Protein AF-A0A0R0IJ54-F1 (afdb_monomer_lite)

pLDDT: mean 81.45, std 9.61, range [60.62, 94.31]

Radius of gyration: 19.57 Å; chains: 1; bounding box: 48×22×48 Å

Foldseek 3Di:
DVVVVVVVVVVCVVCVVPDDDWDKDFPDKDFPDDDPVDTDIDTDIDIDDPDPDDDFDAKDWDWDDDPNDTDDIDIDGGD

Structure (mmCIF, N/CA/C/O backbone):
data_AF-A0A0R0IJ54-F1
#
_entry.id   AF-A0A0R0IJ54-F1
#
loop_
_atom_site.group_PDB
_atom_site.id
_atom_site.type_symbol
_atom_site.label_atom_id
_atom_site.label_alt_id
_atom_site.label_comp_id
_atom_site.label_asym_id
_atom_site.label_entity_id
_atom_site.label_seq_id
_atom_site.pdbx_PDB_ins_code
_atom_site.Cartn_x
_atom_site.Cartn_y
_atom_site.Cartn_z
_atom_site.occupancy
_atom_site.B_iso_or_equiv
_atom_site.auth_seq_id
_atom_site.auth_comp_id
_atom_site.auth_asym_id
_atom_site.auth_atom_id
_atom_site.pdbx_PDB_model_num
ATOM 1 N N . MET A 1 1 ? -28.001 14.855 30.288 1.00 66.50 1 MET A N 1
ATOM 2 C CA . MET A 1 1 ? -27.251 15.078 29.027 1.00 66.50 1 MET A CA 1
ATOM 3 C C . MET A 1 1 ? -25.931 14.306 28.984 1.00 66.50 1 MET A C 1
ATOM 5 O O . MET A 1 1 ? -25.716 13.599 28.011 1.00 66.50 1 MET A O 1
ATOM 9 N N . ALA A 1 2 ? -25.080 14.389 30.020 1.00 74.94 2 ALA A N 1
ATOM 10 C CA . ALA A 1 2 ? -23.787 13.686 30.058 1.00 74.94 2 ALA A CA 1
ATOM 11 C C . ALA A 1 2 ? -23.910 12.162 29.862 1.00 74.94 2 ALA A C 1
ATOM 13 O O . ALA A 1 2 ? -23.174 11.594 29.067 1.00 74.94 2 ALA A O 1
ATOM 14 N N . GLU A 1 3 ? -24.905 11.519 30.480 1.00 79.19 3 GLU A N 1
ATOM 15 C CA . GLU A 1 3 ? -25.116 10.071 30.322 1.00 79.19 3 GLU A CA 1
ATOM 16 C C . GLU A 1 3 ? -25.484 9.643 28.892 1.00 79.19 3 GLU A 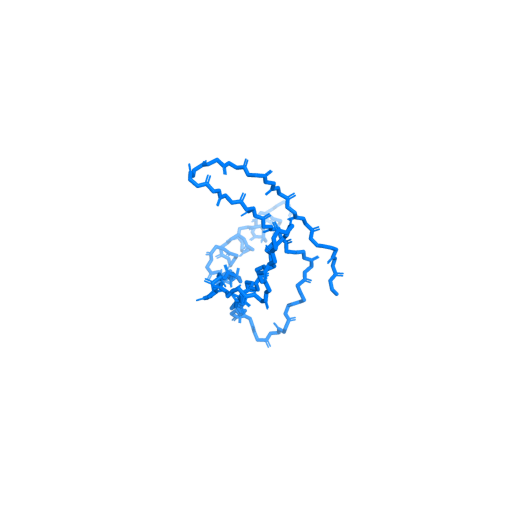C 1
ATOM 18 O O . GLU A 1 3 ? -25.081 8.571 28.448 1.00 79.19 3 GLU A O 1
ATOM 23 N N . LEU A 1 4 ? -26.223 10.474 28.143 1.00 75.12 4 LEU A N 1
ATOM 24 C CA . LEU A 1 4 ? -26.532 10.197 26.733 1.00 75.12 4 LEU A CA 1
ATOM 25 C C . LEU A 1 4 ? -25.290 10.363 25.850 1.00 75.12 4 LEU A C 1
ATOM 27 O O . LEU A 1 4 ? -25.091 9.574 24.933 1.00 75.12 4 LEU A O 1
ATOM 31 N N . LEU A 1 5 ? -24.447 11.357 26.150 1.00 74.00 5 LEU A N 1
ATOM 32 C CA . LEU A 1 5 ? -23.165 11.567 25.473 1.00 74.00 5 LEU A CA 1
ATOM 33 C C . LEU A 1 5 ? -22.196 10.406 25.717 1.00 74.00 5 LEU A C 1
ATOM 35 O O . LEU A 1 5 ? -21.592 9.923 24.766 1.00 74.00 5 LEU A O 1
ATOM 39 N N . GLU A 1 6 ? -22.083 9.923 26.955 1.00 75.56 6 GLU A N 1
ATOM 40 C CA . GLU A 1 6 ? -21.243 8.764 27.278 1.00 75.56 6 GLU A CA 1
ATOM 41 C C . GLU A 1 6 ? -21.775 7.486 26.615 1.00 75.56 6 GLU A C 1
ATOM 43 O O . GLU A 1 6 ? -21.015 6.766 25.971 1.00 75.56 6 GLU A O 1
ATOM 48 N N . LYS A 1 7 ? -23.095 7.251 26.635 1.00 73.12 7 LYS A N 1
ATOM 49 C CA . LYS A 1 7 ? -23.703 6.137 25.885 1.00 73.12 7 LYS A CA 1
ATOM 50 C C . LYS A 1 7 ? -23.448 6.238 24.380 1.00 73.12 7 LYS A C 1
ATOM 52 O O . LYS A 1 7 ? -23.144 5.226 23.756 1.00 73.12 7 LYS A O 1
ATOM 57 N N . ALA A 1 8 ? -23.539 7.433 23.796 1.00 67.94 8 ALA A N 1
ATOM 58 C CA . ALA A 1 8 ? -23.279 7.642 22.374 1.00 67.94 8 ALA A CA 1
ATOM 59 C C . ALA A 1 8 ? -21.805 7.396 22.013 1.00 67.94 8 ALA A C 1
ATOM 61 O O . ALA A 1 8 ? -21.532 6.708 21.032 1.00 67.94 8 ALA A O 1
ATOM 62 N N . LYS A 1 9 ? -20.854 7.890 22.818 1.00 68.31 9 LYS A N 1
ATOM 63 C CA . LYS A 1 9 ? -19.419 7.618 22.629 1.00 68.31 9 LYS A CA 1
ATOM 64 C C . LYS A 1 9 ? -19.116 6.128 22.713 1.00 68.31 9 LYS A C 1
ATOM 66 O O . LYS A 1 9 ? -18.433 5.615 21.833 1.00 68.31 9 LYS A O 1
ATOM 71 N N . ASN A 1 10 ? -19.650 5.435 23.719 1.00 68.12 10 ASN A N 1
ATOM 72 C CA . ASN A 1 10 ? -19.443 3.997 23.877 1.00 68.12 10 ASN A CA 1
ATOM 73 C C . ASN A 1 10 ? -20.061 3.210 22.720 1.00 68.12 10 ASN A C 1
ATOM 75 O O . ASN A 1 10 ? -19.427 2.289 22.219 1.00 68.12 10 ASN A O 1
ATOM 79 N N . TYR A 1 11 ? -21.246 3.602 22.243 1.00 63.72 11 TYR A N 1
ATOM 80 C CA . TYR A 1 11 ? -21.877 2.969 21.085 1.00 63.72 11 TYR A CA 1
ATOM 81 C C . TYR A 1 11 ? -21.050 3.152 19.807 1.00 63.72 11 TYR A C 1
ATOM 83 O O . TYR A 1 11 ? -20.822 2.193 19.072 1.00 63.72 11 TYR A O 1
ATOM 91 N N . VAL A 1 12 ? -20.553 4.367 19.550 1.00 64.75 12 VAL A N 1
ATOM 92 C CA . VAL A 1 12 ? -19.672 4.631 18.403 1.00 64.75 12 VAL A CA 1
ATOM 93 C C . VAL A 1 12 ? -18.353 3.878 18.559 1.00 64.75 12 VAL A C 1
ATOM 95 O O . VAL A 1 12 ? -17.908 3.271 17.597 1.00 64.75 12 VAL A O 1
ATOM 98 N N . ALA A 1 13 ? -17.752 3.840 19.749 1.00 64.19 13 ALA A N 1
ATOM 99 C CA . ALA A 1 13 ? -16.519 3.096 19.994 1.00 64.19 13 ALA A CA 1
ATOM 100 C C . ALA A 1 13 ? -16.703 1.584 19.781 1.00 64.19 13 ALA A C 1
ATOM 102 O O . ALA A 1 13 ? -15.902 0.968 19.083 1.00 64.19 13 ALA A O 1
ATOM 103 N N . GLU A 1 14 ? -17.776 0.989 20.310 1.00 60.62 14 GLU A N 1
ATOM 104 C CA . GLU A 1 14 ? -18.093 -0.433 20.125 1.00 60.62 14 GLU A CA 1
ATOM 105 C C . GLU A 1 14 ? -18.331 -0.762 18.646 1.00 60.62 14 GLU A C 1
ATOM 107 O O . GLU A 1 14 ? -17.839 -1.771 18.135 1.00 60.62 14 GLU A O 1
ATOM 112 N N . LYS A 1 15 ? -19.040 0.114 17.925 1.00 62.47 15 LYS A N 1
ATOM 113 C CA . LYS A 1 15 ? -19.289 -0.059 16.493 1.00 62.47 15 LYS A CA 1
ATOM 114 C C . LYS A 1 15 ? -18.027 0.132 15.662 1.00 62.47 15 LYS A C 1
ATOM 116 O O . LYS A 1 15 ? -17.769 -0.706 14.811 1.00 62.47 15 LYS A O 1
ATOM 121 N N . VAL A 1 16 ? -17.224 1.161 15.926 1.00 62.16 16 VAL A N 1
ATOM 122 C CA . VAL A 1 16 ? -15.983 1.441 15.187 1.00 62.16 16 VAL A CA 1
ATOM 123 C C . VAL A 1 16 ? -14.934 0.357 15.433 1.00 62.16 16 VAL A C 1
ATOM 125 O O . VAL A 1 16 ? -14.236 -0.014 14.498 1.00 62.16 16 VAL A O 1
ATOM 128 N N . THR A 1 17 ? -14.852 -0.203 16.645 1.00 62.62 17 THR A N 1
ATOM 129 C CA . THR A 1 17 ? -13.901 -1.291 16.950 1.00 62.62 17 THR A CA 1
ATOM 130 C C . THR A 1 17 ? -14.232 -2.565 16.171 1.00 62.62 17 THR A C 1
ATOM 132 O O . THR A 1 17 ? -13.328 -3.268 15.731 1.00 62.62 17 THR A O 1
ATOM 135 N N . ASN A 1 18 ? -15.522 -2.842 15.961 1.00 67.00 18 ASN A N 1
ATOM 136 C CA . ASN A 1 18 ? -15.986 -3.997 15.189 1.00 67.00 18 ASN A CA 1
ATOM 137 C C . ASN A 1 18 ? -16.167 -3.700 13.693 1.00 67.00 18 ASN A C 1
ATOM 139 O O . ASN A 1 18 ? -16.496 -4.607 12.927 1.00 67.00 18 ASN A O 1
ATOM 143 N N . MET A 1 19 ? -16.008 -2.444 13.267 1.00 69.69 19 MET A N 1
ATOM 144 C CA . MET A 1 19 ? -16.151 -2.086 11.864 1.00 69.69 19 MET A CA 1
ATOM 145 C C . MET A 1 19 ? -14.882 -2.479 11.112 1.00 69.69 19 MET A C 1
ATOM 147 O O . MET A 1 19 ? -13.783 -2.077 11.502 1.00 69.69 19 MET A O 1
ATOM 151 N N . PRO A 1 20 ? -15.014 -3.235 10.011 1.00 76.38 20 PRO A N 1
ATOM 152 C CA . PRO A 1 20 ? -13.876 -3.537 9.166 1.00 76.38 20 PRO A CA 1
ATOM 153 C C . PRO A 1 20 ? -13.293 -2.217 8.644 1.00 76.38 20 PRO A C 1
ATOM 155 O O . PRO A 1 20 ? -13.992 -1.370 8.082 1.00 76.38 20 PRO A O 1
ATOM 158 N N . LYS A 1 21 ? -12.002 -2.008 8.886 1.00 81.31 21 LYS A N 1
ATOM 159 C CA . LYS A 1 21 ? -11.289 -0.819 8.424 1.00 81.31 21 LYS A CA 1
ATOM 160 C C . LYS A 1 21 ? -10.936 -0.998 6.943 1.00 81.31 21 LYS A C 1
ATOM 162 O O . LYS A 1 21 ? -10.605 -2.112 6.554 1.00 81.31 21 LYS A O 1
ATOM 167 N N . PRO A 1 22 ? -10.969 0.058 6.111 1.00 82.50 22 PRO A N 1
ATOM 168 C CA . PRO A 1 22 ? -10.408 -0.025 4.773 1.00 82.50 22 PRO A CA 1
ATOM 169 C C . PRO A 1 22 ? -8.911 -0.311 4.859 1.00 82.50 22 PRO A C 1
ATOM 171 O O . PRO A 1 22 ? -8.187 0.357 5.605 1.00 82.50 22 PRO A O 1
ATOM 174 N N . GLU A 1 23 ? -8.452 -1.286 4.089 1.00 84.75 23 GLU A N 1
ATOM 175 C CA . GLU A 1 23 ? -7.054 -1.702 4.070 1.00 84.75 23 GLU A CA 1
ATOM 176 C C . GLU A 1 23 ? -6.485 -1.531 2.666 1.00 84.75 23 GLU A C 1
ATOM 178 O O . GLU A 1 23 ? -7.114 -1.882 1.669 1.00 84.75 23 GLU A O 1
ATOM 183 N N . ALA A 1 24 ? -5.285 -0.963 2.584 1.00 86.75 24 ALA A N 1
ATOM 184 C CA . ALA A 1 24 ? -4.552 -0.802 1.339 1.00 86.75 24 ALA A CA 1
ATOM 185 C C . ALA A 1 24 ? -3.311 -1.690 1.380 1.00 86.75 24 ALA A C 1
ATOM 187 O O . ALA A 1 24 ? -2.549 -1.659 2.347 1.00 86.75 24 ALA A O 1
ATOM 188 N N . SER A 1 25 ? -3.096 -2.467 0.326 1.00 89.88 25 SER A N 1
ATOM 189 C CA . SER A 1 25 ? -1.930 -3.337 0.184 1.00 89.88 25 SER A CA 1
ATOM 190 C C . SER A 1 25 ? -1.280 -3.132 -1.179 1.00 89.88 25 SER A C 1
ATOM 192 O O . SER A 1 25 ? -1.961 -2.923 -2.184 1.00 89.88 25 SER A O 1
ATOM 194 N N . VAL A 1 26 ? 0.054 -3.159 -1.212 1.00 90.12 26 VAL A N 1
ATOM 195 C CA . VAL A 1 26 ? 0.805 -3.208 -2.471 1.00 90.12 26 VAL A CA 1
ATOM 196 C C . VAL A 1 26 ? 0.747 -4.649 -2.954 1.00 90.12 26 VAL A C 1
ATOM 198 O O . VAL A 1 26 ? 1.283 -5.537 -2.295 1.00 90.12 26 VAL A O 1
ATOM 201 N N . THR A 1 27 ? 0.054 -4.889 -4.059 1.00 93.06 27 THR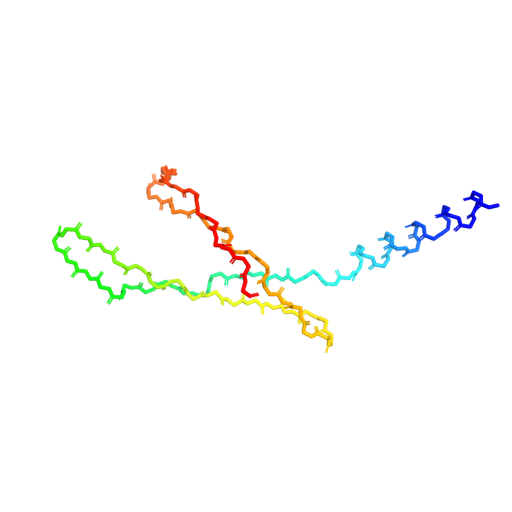 A N 1
ATOM 202 C CA . THR A 1 27 ? -0.118 -6.238 -4.606 1.00 93.06 27 THR A CA 1
ATOM 203 C C . THR A 1 27 ? 1.061 -6.651 -5.469 1.00 93.06 27 THR A C 1
ATOM 205 O O . THR A 1 27 ? 1.354 -7.839 -5.556 1.00 93.06 27 THR A O 1
ATOM 208 N N . ASP A 1 28 ? 1.724 -5.682 -6.100 1.00 93.50 28 ASP A N 1
ATOM 209 C CA . ASP A 1 28 ? 2.822 -5.927 -7.026 1.00 93.50 28 ASP A CA 1
ATOM 210 C C . ASP A 1 28 ? 3.638 -4.650 -7.275 1.00 93.50 28 ASP A C 1
ATOM 212 O O . ASP A 1 28 ? 3.132 -3.533 -7.103 1.00 93.50 28 ASP A O 1
ATOM 216 N N . VAL A 1 29 ? 4.895 -4.799 -7.695 1.00 91.81 29 VAL A N 1
ATOM 217 C CA . VAL A 1 29 ? 5.769 -3.676 -8.068 1.00 91.81 29 VAL A CA 1
ATOM 218 C C . VAL A 1 29 ? 6.566 -4.037 -9.316 1.00 91.81 29 VAL A C 1
ATOM 220 O O . VAL A 1 29 ? 7.460 -4.877 -9.266 1.00 91.81 29 VAL A O 1
ATOM 223 N N . ASP A 1 30 ? 6.292 -3.334 -10.410 1.00 94.31 30 ASP A N 1
ATOM 224 C CA . ASP A 1 30 ? 6.965 -3.529 -11.692 1.00 94.31 30 ASP A CA 1
ATOM 225 C C . ASP A 1 30 ? 8.014 -2.449 -11.969 1.00 94.31 30 ASP A C 1
ATOM 227 O O . ASP A 1 30 ? 7.922 -1.312 -11.495 1.00 94.31 30 ASP A O 1
ATOM 231 N N . PHE A 1 31 ? 8.969 -2.765 -12.844 1.00 93.19 31 PHE A N 1
ATOM 232 C CA . PHE A 1 31 ? 9.792 -1.755 -13.503 1.00 93.19 31 PHE A CA 1
ATOM 233 C C . PHE A 1 31 ? 9.064 -1.225 -14.734 1.00 93.19 31 PHE A C 1
ATOM 235 O O . PHE A 1 31 ? 8.898 -1.931 -15.726 1.00 93.19 31 PHE A O 1
ATOM 242 N N . LYS A 1 32 ? 8.666 0.046 -14.698 1.00 93.06 32 LYS A N 1
ATOM 243 C CA . LYS A 1 32 ? 8.060 0.712 -15.853 1.00 93.06 32 LYS A CA 1
ATOM 244 C C . LYS A 1 32 ? 9.117 1.131 -16.870 1.00 93.06 32 LYS A C 1
ATOM 246 O O . LYS A 1 32 ? 8.912 1.006 -18.075 1.00 93.06 32 LYS A O 1
ATOM 251 N N . ARG A 1 33 ? 10.249 1.645 -16.384 1.00 93.88 33 ARG A N 1
ATOM 252 C CA . ARG A 1 33 ? 11.376 2.069 -17.215 1.00 93.88 33 ARG A CA 1
ATOM 253 C C . ARG A 1 33 ? 12.677 1.919 -16.450 1.00 93.88 33 ARG A C 1
ATOM 255 O O . ARG A 1 33 ? 12.768 2.299 -15.288 1.00 93.88 33 ARG A O 1
ATOM 262 N N . VAL A 1 34 ? 13.697 1.423 -17.134 1.00 93.75 34 VAL A N 1
ATOM 263 C CA . VAL A 1 34 ? 15.072 1.399 -16.640 1.00 93.75 34 VAL A CA 1
ATOM 264 C C . VAL A 1 34 ? 15.925 2.160 -17.645 1.00 93.75 34 VAL A C 1
ATOM 266 O O . VAL A 1 34 ? 15.890 1.881 -18.843 1.00 93.75 34 VAL A O 1
ATOM 269 N N . SER A 1 35 ? 16.665 3.150 -17.168 1.00 93.62 35 SER A N 1
ATOM 270 C CA . SER A 1 35 ? 17.645 3.907 -17.940 1.00 93.62 35 SER A CA 1
ATOM 271 C C . SER A 1 35 ? 18.954 4.000 -17.154 1.00 93.62 35 SER A C 1
ATOM 273 O O . SER A 1 35 ? 19.025 3.551 -16.011 1.00 93.62 35 SER A O 1
ATOM 275 N N . ARG A 1 36 ? 20.011 4.553 -17.762 1.00 92.88 36 ARG A N 1
ATOM 276 C CA . ARG A 1 36 ? 21.288 4.742 -17.051 1.00 92.88 36 ARG A CA 1
ATOM 277 C C . ARG A 1 36 ? 21.184 5.782 -15.934 1.00 92.88 36 ARG A C 1
ATOM 279 O O . ARG A 1 36 ? 21.906 5.668 -14.952 1.00 92.88 36 ARG A O 1
ATOM 286 N N . ASP A 1 37 ? 20.286 6.753 -16.090 1.00 93.94 37 ASP A N 1
ATOM 287 C CA . ASP A 1 37 ? 20.157 7.897 -15.185 1.00 93.94 37 ASP A CA 1
ATOM 288 C C . ASP A 1 37 ? 19.031 7.713 -14.157 1.00 93.94 37 ASP A C 1
ATOM 290 O O . ASP A 1 37 ? 19.075 8.289 -13.071 1.00 93.94 37 ASP A O 1
ATOM 294 N N . SER A 1 38 ? 18.008 6.915 -14.479 1.00 90.31 38 SER A N 1
ATOM 295 C CA . SER A 1 38 ? 16.839 6.724 -13.617 1.00 90.31 38 SER A CA 1
ATOM 296 C C . SER A 1 38 ? 16.149 5.372 -13.794 1.00 90.31 38 SER A C 1
ATOM 298 O O . SER A 1 38 ? 16.220 4.730 -14.847 1.00 90.31 38 SER A O 1
ATOM 300 N N . VAL A 1 39 ? 15.425 4.971 -12.749 1.00 90.25 39 VAL A N 1
ATOM 301 C CA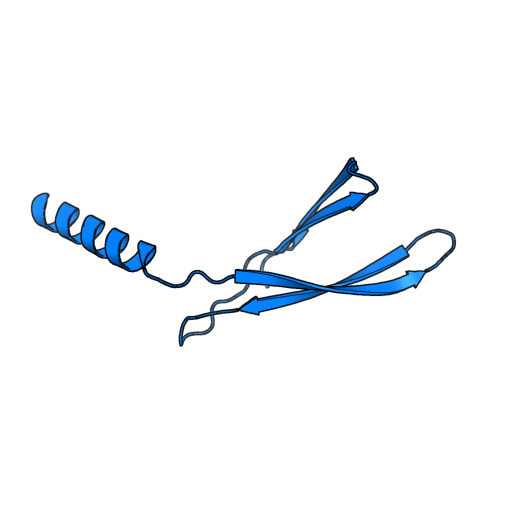 . VAL A 1 39 ? 14.536 3.808 -12.740 1.00 90.25 39 VAL A CA 1
ATOM 302 C C . VAL A 1 39 ? 13.150 4.260 -12.294 1.00 90.25 39 VAL A C 1
ATOM 304 O O . VAL A 1 39 ? 13.007 4.907 -11.258 1.00 90.25 39 VAL A O 1
ATOM 307 N N . GLU A 1 40 ? 12.133 3.908 -13.070 1.00 92.62 40 GLU A N 1
ATOM 308 C CA . GLU A 1 40 ? 10.729 4.164 -12.767 1.00 92.62 40 GLU A CA 1
ATOM 309 C C . GLU A 1 40 ? 10.063 2.872 -12.294 1.00 92.62 40 GLU A C 1
ATOM 311 O O . GLU A 1 40 ? 10.032 1.874 -13.021 1.00 92.62 40 GLU A O 1
ATOM 316 N N . TYR A 1 41 ? 9.494 2.912 -11.091 1.00 89.94 41 TYR A N 1
ATOM 317 C CA . TYR A 1 41 ? 8.723 1.814 -10.517 1.00 89.94 41 TYR A CA 1
ATOM 318 C C . TYR A 1 41 ? 7.226 2.080 -10.663 1.00 89.94 41 TYR A C 1
ATOM 320 O O . TYR A 1 41 ? 6.762 3.201 -10.455 1.00 89.94 41 TYR A O 1
ATOM 328 N N . LEU A 1 42 ? 6.467 1.035 -10.976 1.00 92.25 42 LEU A N 1
ATOM 329 C CA . LEU A 1 42 ? 5.012 1.034 -10.972 1.00 92.25 42 LEU A CA 1
ATOM 330 C C . LEU A 1 42 ? 4.527 0.135 -9.834 1.00 92.25 42 LEU A C 1
ATOM 332 O O . LEU A 1 42 ? 4.509 -1.085 -9.965 1.00 92.25 42 LEU A O 1
ATOM 336 N N . ALA A 1 43 ? 4.130 0.744 -8.718 1.00 90.81 43 ALA A N 1
ATOM 337 C CA . ALA A 1 43 ? 3.507 0.024 -7.613 1.00 90.81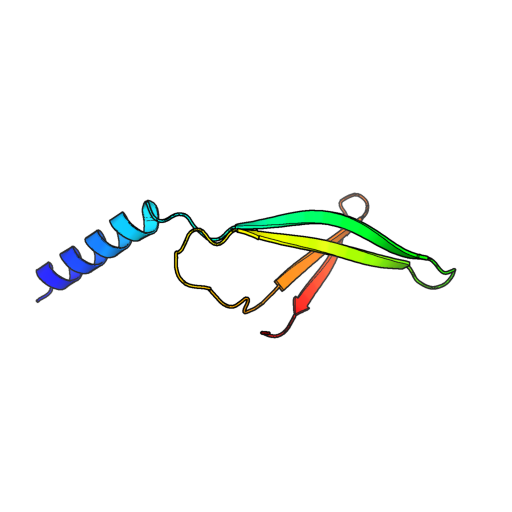 43 ALA A CA 1
ATOM 338 C C . ALA A 1 43 ? 1.998 -0.107 -7.854 1.00 90.81 43 ALA A C 1
ATOM 340 O O . ALA A 1 43 ? 1.297 0.897 -8.005 1.00 90.81 43 ALA A O 1
ATOM 341 N N . LYS A 1 44 ? 1.492 -1.341 -7.860 1.00 93.31 44 LYS A N 1
ATOM 342 C CA . LYS A 1 44 ? 0.058 -1.635 -7.909 1.00 93.31 44 LYS A CA 1
ATOM 343 C C . LYS A 1 44 ? -0.461 -1.699 -6.479 1.00 93.31 44 LYS A C 1
ATOM 345 O O . LYS A 1 44 ? -0.011 -2.518 -5.681 1.00 93.31 44 LY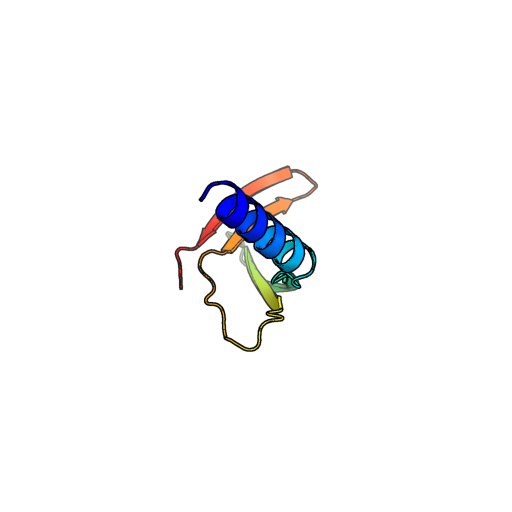S A O 1
ATOM 350 N N . VAL A 1 45 ? -1.393 -0.812 -6.149 1.00 89.94 45 VAL A N 1
ATOM 351 C CA . VAL A 1 45 ? -2.007 -0.740 -4.819 1.00 89.94 45 VAL A CA 1
ATOM 352 C C . VAL A 1 45 ? -3.466 -1.146 -4.938 1.00 89.94 45 VAL A C 1
ATOM 354 O O . VAL A 1 45 ? -4.204 -0.580 -5.742 1.00 89.94 45 VAL A O 1
ATOM 357 N N . SER A 1 46 ? -3.883 -2.117 -4.131 1.00 89.31 46 SER A N 1
ATOM 358 C CA . SER A 1 46 ? -5.279 -2.520 -3.999 1.00 89.31 46 SER A CA 1
ATOM 359 C C . SER A 1 46 ? -5.830 -1.997 -2.681 1.00 89.31 46 SER A C 1
ATOM 361 O O . SER A 1 46 ? -5.282 -2.289 -1.618 1.00 89.31 46 SER A O 1
ATOM 363 N N . VAL A 1 47 ? -6.927 -1.246 -2.751 1.00 86.62 47 VAL A N 1
ATOM 364 C CA . VAL A 1 47 ? -7.657 -0.760 -1.577 1.00 86.62 47 VAL A CA 1
ATOM 365 C C . VAL A 1 47 ? -8.925 -1.587 -1.425 1.00 86.62 47 VAL A C 1
ATOM 367 O O . VAL A 1 47 ? -9.797 -1.568 -2.291 1.00 86.62 47 VAL A O 1
ATOM 370 N N . GLN A 1 48 ? -9.024 -2.323 -0.326 1.00 87.31 48 GLN A N 1
ATOM 371 C CA . GLN A 1 48 ? -10.225 -3.053 0.045 1.00 87.31 48 GLN A CA 1
ATOM 372 C C . GLN A 1 48 ? -11.103 -2.152 0.904 1.00 87.31 48 GLN A C 1
ATOM 374 O O . GLN A 1 48 ? -10.739 -1.769 2.015 1.00 87.31 48 GLN A O 1
ATOM 379 N N . ASN A 1 49 ? -12.264 -1.801 0.362 1.00 86.75 49 ASN A N 1
ATOM 380 C CA . ASN A 1 49 ? -13.283 -1.044 1.064 1.00 86.75 49 ASN A CA 1
ATOM 381 C C . ASN A 1 49 ? -14.393 -2.001 1.526 1.00 86.75 49 ASN A C 1
ATOM 383 O O . ASN A 1 49 ? -15.131 -2.505 0.681 1.00 86.75 49 ASN A O 1
ATOM 387 N N . PRO A 1 50 ? -14.538 -2.256 2.833 1.00 84.00 50 PRO A N 1
ATOM 388 C CA . PRO A 1 50 ? -15.540 -3.188 3.340 1.00 84.00 50 PRO A CA 1
ATOM 389 C C . PRO A 1 50 ? -16.942 -2.565 3.454 1.00 84.00 50 PRO A C 1
ATOM 391 O O . PRO A 1 50 ? -17.895 -3.247 3.826 1.00 84.00 50 PRO A O 1
ATOM 394 N N . TYR A 1 51 ? -17.083 -1.271 3.161 1.00 83.25 51 TYR A N 1
ATOM 395 C CA . TYR A 1 51 ? -18.353 -0.561 3.239 1.00 83.25 51 TYR A CA 1
ATOM 396 C C . TYR A 1 51 ? -19.120 -0.627 1.917 1.00 83.25 51 TYR A C 1
ATOM 398 O O . TYR A 1 51 ? -18.541 -0.564 0.835 1.00 83.25 51 TYR A O 1
ATOM 406 N N . SER A 1 52 ? -20.452 -0.664 2.002 1.00 84.81 52 SER A N 1
ATOM 407 C CA . SER A 1 52 ? -21.335 -0.645 0.825 1.00 84.81 52 SER A CA 1
ATOM 408 C C . SER A 1 52 ? -21.297 0.678 0.050 1.00 84.81 52 SER A C 1
ATOM 410 O O . SER A 1 52 ? -21.763 0.730 -1.083 1.00 84.81 52 SER A O 1
ATOM 412 N N . THR A 1 53 ? -20.765 1.744 0.656 1.00 83.50 53 THR A N 1
ATOM 413 C CA . THR A 1 53 ? -20.552 3.039 -0.000 1.00 83.50 53 THR A CA 1
ATOM 414 C C . THR A 1 53 ? -19.097 3.185 -0.416 1.00 83.50 53 THR A C 1
ATOM 416 O O . THR A 1 53 ? -18.195 2.809 0.335 1.00 83.50 53 THR A O 1
ATOM 419 N N . SER A 1 54 ? -18.856 3.761 -1.591 1.00 84.25 54 SER A N 1
ATOM 420 C CA . SER A 1 54 ? -17.506 4.094 -2.042 1.00 84.25 54 SER A CA 1
ATOM 421 C C . SER A 1 54 ? -16.896 5.166 -1.140 1.00 84.25 54 SER A C 1
ATOM 423 O O . SER A 1 54 ? -17.517 6.199 -0.889 1.00 84.25 54 SER A O 1
ATOM 425 N N . ILE A 1 55 ? -15.674 4.923 -0.666 1.00 82.94 55 ILE A N 1
ATOM 426 C CA . ILE A 1 55 ? -14.885 5.903 0.086 1.00 82.94 55 ILE A CA 1
ATOM 427 C C . ILE A 1 55 ? -13.793 6.446 -0.842 1.00 82.94 55 ILE A C 1
ATOM 429 O O . ILE A 1 55 ? -13.041 5.644 -1.402 1.00 82.94 55 ILE A O 1
ATOM 433 N N . PRO A 1 56 ? -13.696 7.774 -1.032 1.00 84.31 56 PRO A N 1
ATOM 434 C CA . PRO A 1 56 ? -12.652 8.367 -1.861 1.00 84.31 56 PRO A CA 1
ATOM 435 C C . PRO A 1 56 ? -11.262 8.186 -1.235 1.00 84.31 56 PRO A C 1
ATOM 437 O O . PRO A 1 56 ? -11.104 8.171 -0.012 1.00 84.31 56 PRO A O 1
ATOM 440 N N . ILE A 1 57 ? -10.240 8.074 -2.085 1.00 84.50 57 ILE A N 1
ATOM 441 C CA . ILE A 1 57 ? -8.840 7.990 -1.655 1.00 84.50 57 ILE A CA 1
ATOM 442 C C . ILE A 1 57 ? -8.295 9.411 -1.504 1.00 84.50 57 ILE A C 1
ATOM 444 O O . ILE A 1 57 ? -8.034 10.091 -2.491 1.00 84.50 57 ILE A O 1
ATOM 448 N N . CYS A 1 58 ? -8.098 9.850 -0.261 1.00 80.88 58 CYS A N 1
ATOM 449 C CA . CYS A 1 58 ? -7.674 11.224 0.021 1.00 80.88 58 CYS A CA 1
ATOM 450 C C . CYS A 1 58 ? -6.159 11.447 -0.039 1.00 80.88 58 CYS A C 1
ATOM 452 O O . CYS A 1 58 ? -5.717 12.562 -0.255 1.00 80.88 58 CYS A O 1
ATOM 454 N N . GLU A 1 59 ? -5.333 10.447 0.248 1.00 83.50 59 GLU A N 1
ATOM 455 C CA . GLU A 1 59 ? -3.877 10.617 0.248 1.00 83.50 59 GLU A CA 1
ATOM 456 C C . GLU A 1 59 ? -3.221 9.241 0.192 1.00 83.50 59 GLU A C 1
ATOM 458 O O . GLU A 1 59 ? -3.625 8.329 0.918 1.00 83.50 59 GLU A O 1
ATOM 463 N N . ILE A 1 60 ? -2.184 9.090 -0.633 1.00 83.75 60 ILE A N 1
ATOM 464 C CA . ILE A 1 60 ? -1.320 7.912 -0.608 1.00 83.75 60 ILE A CA 1
ATOM 465 C C . ILE A 1 60 ? 0.036 8.348 -0.070 1.00 83.75 60 ILE A C 1
ATOM 467 O O . ILE A 1 60 ? 0.785 9.075 -0.725 1.00 83.75 60 ILE A O 1
ATOM 471 N N . LYS A 1 61 ? 0.355 7.879 1.137 1.00 87.31 61 LYS A N 1
ATOM 472 C CA . LYS A 1 61 ? 1.683 8.011 1.736 1.00 87.31 61 LYS A CA 1
ATOM 473 C C . LYS A 1 61 ? 2.477 6.739 1.488 1.00 87.31 61 LYS A C 1
ATOM 475 O O . LYS A 1 61 ? 2.031 5.655 1.858 1.00 87.31 61 LYS A O 1
ATOM 480 N N . TYR A 1 62 ? 3.663 6.862 0.905 1.00 86.00 62 TYR A N 1
ATOM 481 C CA . TYR A 1 62 ? 4.542 5.721 0.658 1.00 86.00 62 TYR A CA 1
ATOM 482 C C . TYR A 1 62 ? 6.001 6.059 0.948 1.00 86.00 62 TYR A C 1
ATOM 484 O O . TYR A 1 62 ? 6.445 7.196 0.793 1.00 86.00 62 TYR A O 1
ATOM 492 N N . SER A 1 63 ? 6.757 5.047 1.371 1.00 86.25 63 SER A N 1
ATOM 493 C CA . SER A 1 63 ? 8.194 5.163 1.607 1.00 86.25 63 SER A CA 1
ATOM 494 C C . SER A 1 63 ? 8.962 4.225 0.694 1.00 86.25 63 SER A C 1
ATOM 496 O O . SER A 1 63 ? 8.664 3.030 0.669 1.00 86.25 63 SER A O 1
ATOM 498 N N . LEU A 1 64 ? 9.991 4.733 0.024 1.00 84.94 64 LEU A N 1
ATOM 499 C CA . LEU A 1 64 ? 10.943 3.890 -0.691 1.00 84.94 64 LEU A CA 1
ATOM 500 C C . LEU A 1 64 ? 12.086 3.515 0.259 1.00 84.94 64 LEU A C 1
ATOM 502 O O . LEU A 1 64 ? 12.718 4.387 0.861 1.00 84.94 64 LEU A O 1
ATOM 506 N N . LYS A 1 65 ? 12.349 2.215 0.407 1.00 86.25 65 LYS A N 1
ATOM 507 C CA . LYS A 1 65 ? 13.450 1.684 1.222 1.00 86.25 65 LYS A CA 1
ATOM 508 C C . LYS A 1 65 ? 14.340 0.801 0.353 1.00 86.25 65 LYS A C 1
ATOM 510 O O . LYS A 1 65 ? 13.828 -0.005 -0.415 1.00 86.25 65 LYS A O 1
ATOM 515 N N . SER A 1 66 ? 15.656 0.925 0.498 1.00 83.81 66 SER A N 1
ATOM 516 C CA . SER A 1 66 ? 16.638 0.085 -0.198 1.00 83.81 66 SER A CA 1
ATOM 517 C C . SER A 1 66 ? 17.646 -0.467 0.802 1.00 83.81 66 SER A C 1
ATOM 519 O O . SER A 1 66 ? 18.222 0.297 1.575 1.00 83.81 66 SER A O 1
ATOM 521 N N . ALA A 1 67 ? 17.820 -1.793 0.832 1.00 87.81 67 ALA A N 1
ATOM 522 C CA . ALA A 1 67 ? 18.702 -2.492 1.776 1.00 87.81 67 ALA A CA 1
ATOM 523 C C . ALA A 1 67 ? 18.534 -2.021 3.242 1.00 87.81 67 ALA A C 1
ATOM 525 O O . ALA A 1 67 ? 19.505 -1.781 3.957 1.00 87.81 67 ALA A O 1
ATOM 526 N N . GLY A 1 68 ? 17.285 -1.811 3.673 1.00 80.19 68 GLY A N 1
ATOM 527 C CA . GLY A 1 68 ? 16.947 -1.330 5.019 1.00 80.19 68 GLY A CA 1
ATOM 528 C C . GLY A 1 68 ? 17.138 0.175 5.251 1.00 80.19 68 GLY A C 1
ATOM 529 O O . GLY A 1 68 ? 16.660 0.695 6.257 1.00 80.19 68 GLY A O 1
ATOM 530 N N . ARG A 1 69 ? 17.763 0.908 4.323 1.00 81.12 69 ARG A N 1
ATOM 531 C CA . ARG A 1 69 ? 17.886 2.367 4.398 1.00 81.12 69 ARG A CA 1
ATOM 532 C C . ARG A 1 69 ? 16.613 3.023 3.885 1.00 81.12 69 ARG A C 1
ATOM 534 O O . ARG A 1 69 ? 16.138 2.721 2.790 1.00 81.12 69 ARG A O 1
ATOM 541 N N . PHE A 1 70 ? 16.063 3.922 4.690 1.00 74.12 70 PHE A N 1
ATOM 542 C CA . PHE A 1 70 ? 14.976 4.795 4.276 1.00 74.12 70 PHE A CA 1
ATOM 543 C C . PHE A 1 70 ? 15.513 5.824 3.281 1.00 74.12 70 PHE A C 1
ATOM 545 O O . PHE A 1 70 ? 16.500 6.495 3.574 1.00 74.12 70 PHE A O 1
ATOM 552 N N . LEU A 1 71 ? 14.888 5.919 2.107 1.00 75.81 71 LEU A N 1
ATOM 553 C CA . LEU A 1 71 ? 15.311 6.860 1.074 1.00 75.81 71 LEU A CA 1
ATOM 554 C C . LEU A 1 71 ? 14.454 8.125 1.088 1.00 75.81 71 LEU A C 1
ATOM 556 O O . LEU A 1 71 ? 15.001 9.220 1.052 1.00 75.81 71 LEU A O 1
ATOM 560 N N . SER A 1 72 ? 13.126 7.989 1.150 1.00 78.06 72 SER A N 1
ATOM 561 C CA . SER A 1 72 ? 12.211 9.135 1.150 1.00 78.06 72 SER A CA 1
ATOM 562 C C . SER A 1 72 ? 10.781 8.727 1.526 1.00 78.06 72 SER A C 1
ATOM 564 O O . SER A 1 72 ? 10.393 7.571 1.326 1.00 78.06 72 SER A O 1
ATOM 566 N N . LEU A 1 73 ? 10.008 9.686 2.051 1.00 79.56 73 LEU A N 1
ATOM 567 C CA . LEU A 1 73 ? 8.559 9.616 2.248 1.00 79.56 73 LEU A CA 1
ATOM 568 C C . LEU A 1 73 ? 7.911 10.562 1.243 1.00 79.56 73 LEU A C 1
ATOM 570 O O . LEU A 1 73 ? 8.252 11.741 1.181 1.00 79.56 73 LEU A O 1
ATOM 574 N N . PHE A 1 74 ? 6.945 10.045 0.506 1.00 77.69 74 PHE A N 1
ATOM 575 C CA . PHE A 1 74 ? 6.158 10.814 -0.439 1.00 77.69 74 PHE A CA 1
ATOM 576 C C . PHE A 1 74 ? 4.692 10.763 -0.029 1.00 77.69 74 PHE A C 1
ATOM 578 O O . PHE A 1 74 ? 4.211 9.740 0.461 1.00 77.69 74 PHE A O 1
ATOM 585 N N . ALA A 1 75 ? 4.001 11.877 -0.240 1.00 81.25 75 ALA A N 1
ATOM 586 C CA . ALA A 1 75 ? 2.565 12.005 -0.073 1.00 81.25 75 ALA A CA 1
ATOM 587 C C . ALA A 1 75 ? 1.994 12.585 -1.367 1.00 81.25 75 ALA A C 1
ATOM 589 O O . ALA A 1 75 ? 2.509 13.582 -1.878 1.00 81.25 75 ALA A O 1
ATOM 590 N N . THR A 1 76 ? 0.973 11.940 -1.923 1.00 78.44 76 THR A N 1
ATOM 591 C CA . THR A 1 76 ? 0.248 12.471 -3.081 1.00 78.44 76 THR A CA 1
ATOM 592 C C . THR A 1 76 ? -0.911 13.344 -2.608 1.00 78.44 76 THR A C 1
ATOM 594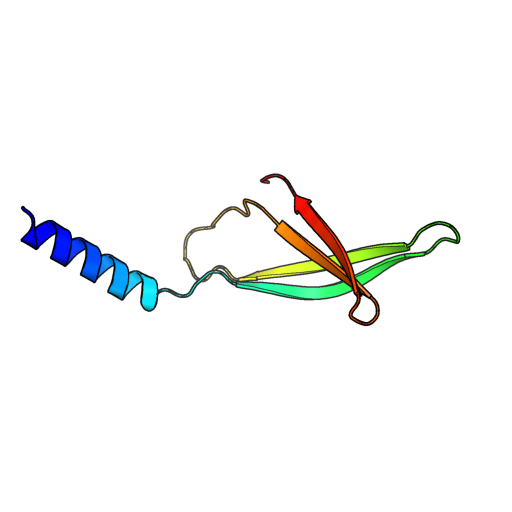 O O . THR A 1 76 ? -1.559 12.978 -1.630 1.00 78.44 76 THR A O 1
ATOM 597 N N . PRO A 1 77 ? -1.228 14.458 -3.289 1.00 75.56 77 PRO A N 1
ATOM 598 C CA . PRO A 1 77 ? -2.439 15.213 -2.983 1.00 75.56 77 PRO A CA 1
ATOM 599 C C . PRO A 1 77 ? -3.706 14.349 -3.162 1.00 75.56 77 PRO A C 1
ATOM 601 O O . PRO A 1 77 ? -3.642 13.313 -3.835 1.00 75.56 77 PRO A O 1
ATOM 604 N N . PRO A 1 78 ? -4.841 14.762 -2.566 1.00 68.25 78 PRO A N 1
ATOM 605 C CA . PRO A 1 78 ? -6.125 14.089 -2.744 1.00 68.25 78 PRO A CA 1
ATOM 606 C C . PRO A 1 78 ? -6.548 13.996 -4.203 1.00 68.25 78 PRO A C 1
ATOM 608 O O . PRO A 1 78 ? -6.340 14.938 -4.971 1.00 68.25 78 PRO A O 1
ATOM 611 N N . PHE A 1 79 ? -7.123 12.840 -4.545 1.00 64.69 79 PHE A N 1
ATOM 612 C CA . PHE A 1 79 ? -7.750 12.564 -5.836 1.00 64.69 79 PHE A CA 1
ATOM 613 C C . PHE A 1 79 ? -9.186 13.089 -5.878 1.00 64.69 79 PHE A C 1
ATOM 615 O O . PHE A 1 79 ? -9.870 13.034 -4.828 1.00 64.69 79 PHE A O 1
#

Organism: Glycine max (NCBI:txid3847)

Secondary structure (DSSP, 8-state):
-HHHHHHHHHHHHHHHHHSPPPEEEEEEEEEEEE-SS-EEEEEEEEEE--SSS-------EEEEEETTEEEEEEEPPP-

InterPro domains:
  IPR045043 Late embryogenesis abundant protein Lea14-like [PTHR31459] (3-70)

Sequence (79 aa):
MAELLEKAKNYVAEKVTNMPKPEASVTDVDFKRVSRDSVEYLAKVSVQNPYSTSIPICEIKYSLKSAGRFLSLFATPPF